Protein AF-A0A3N5S6R2-F1 (afdb_monomer_lite)

Radius of gyration: 17.36 Å; chains: 1; bounding box: 38×28×53 Å

Sequence (88 aa):
NPEQSGSTLYVSINAVRSLSILLAPFIPFSADKIWKQISLEGNIHEQNWESIGTILLKPGHKLGDIEPIFKKVDNDKIKEQVIKLNNR

Secondary structure (DSSP, 8-state):
-HHHHHHHHHHHHHHHHHHHHHHTTTSHHHHHHHHHHTT-SS-GGGS-GGGTT---PPTTPPP-----S-PPPPHHHHHHHHHHHHT-

Structure (mmCIF, N/CA/C/O backbone):
data_AF-A0A3N5S6R2-F1
#
_entry.id   AF-A0A3N5S6R2-F1
#
loop_
_atom_site.group_PDB
_atom_site.id
_atom_site.type_symbol
_atom_site.label_atom_id
_atom_site.label_alt_id
_atom_site.label_comp_id
_atom_site.label_asym_id
_atom_site.label_entity_id
_atom_site.label_seq_id
_atom_site.pdbx_PDB_ins_code
_atom_site.Cartn_x
_atom_site.Cartn_y
_atom_site.Cartn_z
_atom_site.occupancy
_atom_site.B_iso_or_equiv
_atom_site.auth_seq_id
_atom_site.auth_comp_id
_atom_site.auth_asym_id
_atom_site.auth_atom_id
_atom_site.pdbx_PDB_model_num
ATOM 1 N N . ASN A 1 1 ? 2.482 14.184 -20.454 1.00 61.78 1 ASN A N 1
ATOM 2 C CA . ASN A 1 1 ? 3.641 13.557 -21.114 1.00 61.78 1 ASN A CA 1
ATOM 3 C C . ASN A 1 1 ? 3.737 12.108 -20.627 1.00 61.78 1 ASN A C 1
ATOM 5 O O . ASN A 1 1 ? 4.135 11.918 -19.483 1.00 61.78 1 ASN A O 1
ATOM 9 N N . PRO A 1 2 ? 3.271 11.114 -21.405 1.00 75.25 2 PRO A N 1
ATOM 10 C CA . PRO A 1 2 ? 3.079 9.731 -20.938 1.00 75.25 2 PRO A CA 1
ATOM 11 C C . PRO A 1 2 ? 4.339 9.058 -20.373 1.00 75.25 2 PRO A C 1
ATOM 13 O O . PRO A 1 2 ? 4.256 8.301 -19.410 1.00 75.25 2 PRO A O 1
ATOM 16 N N . GLU A 1 3 ? 5.508 9.378 -20.927 1.00 74.38 3 GLU A N 1
ATOM 17 C CA . GLU A 1 3 ? 6.794 8.811 -20.508 1.00 74.38 3 GLU A CA 1
ATOM 18 C C . GLU A 1 3 ? 7.180 9.228 -19.077 1.00 74.38 3 GLU A C 1
ATOM 20 O O . GLU A 1 3 ? 7.564 8.400 -18.253 1.00 74.38 3 GLU A O 1
ATOM 25 N N . GLN A 1 4 ? 6.976 10.503 -18.731 1.00 78.94 4 GLN A N 1
ATOM 26 C CA . GLN A 1 4 ? 7.208 11.010 -17.373 1.00 78.94 4 GLN A CA 1
ATOM 27 C C . GLN A 1 4 ? 6.247 10.377 -16.359 1.00 78.94 4 GLN A C 1
ATOM 29 O O . GLN A 1 4 ? 6.657 10.026 -15.254 1.00 78.94 4 GLN A O 1
ATOM 34 N N . SER A 1 5 ? 4.983 10.174 -16.747 1.00 85.75 5 SER A N 1
ATOM 35 C CA . SER A 1 5 ? 3.980 9.517 -15.904 1.00 85.75 5 SER A CA 1
ATOM 36 C C . SER A 1 5 ? 4.350 8.064 -15.587 1.00 85.75 5 SER A C 1
ATOM 38 O O . SER A 1 5 ? 4.179 7.629 -14.448 1.00 85.75 5 SER A O 1
ATOM 40 N N . GLY A 1 6 ? 4.905 7.331 -16.559 1.00 90.38 6 GLY A N 1
ATOM 41 C CA . GLY A 1 6 ? 5.394 5.965 -16.356 1.00 90.38 6 GLY A CA 1
ATOM 42 C C . GLY A 1 6 ? 6.520 5.892 -15.323 1.00 90.38 6 GLY A C 1
ATOM 43 O O . GLY A 1 6 ? 6.457 5.082 -14.399 1.00 90.38 6 GLY A O 1
ATOM 44 N N . SER A 1 7 ? 7.501 6.792 -15.420 1.00 92.12 7 SER A N 1
ATOM 45 C CA . SER A 1 7 ? 8.614 6.878 -14.465 1.00 92.12 7 SER A CA 1
ATOM 46 C C . SER A 1 7 ? 8.149 7.205 -13.045 1.00 92.12 7 SER A C 1
ATOM 48 O O . SER A 1 7 ? 8.607 6.578 -12.090 1.00 92.12 7 SER A O 1
ATOM 50 N N . THR A 1 8 ? 7.204 8.138 -12.886 1.00 94.19 8 THR A N 1
ATOM 51 C CA . THR A 1 8 ? 6.638 8.457 -11.568 1.00 94.19 8 THR A CA 1
ATOM 52 C C . THR A 1 8 ? 5.954 7.241 -10.952 1.00 94.19 8 THR A C 1
ATOM 54 O O . THR A 1 8 ? 6.280 6.878 -9.825 1.00 94.19 8 THR A O 1
ATOM 57 N N . LEU A 1 9 ? 5.070 6.565 -11.693 1.00 93.25 9 LEU A N 1
ATOM 58 C CA . LEU A 1 9 ? 4.376 5.369 -11.201 1.00 93.25 9 LEU A CA 1
ATOM 59 C C . LEU A 1 9 ? 5.352 4.245 -10.831 1.00 93.25 9 LEU A C 1
ATOM 61 O O . LEU A 1 9 ? 5.187 3.596 -9.798 1.00 93.25 9 LEU A O 1
ATOM 65 N N . TYR A 1 10 ? 6.390 4.052 -11.643 1.00 93.94 10 TYR A N 1
ATOM 66 C CA . TYR A 1 10 ? 7.429 3.053 -11.413 1.00 93.94 10 TYR A CA 1
ATOM 67 C C . TYR A 1 10 ? 8.213 3.286 -10.113 1.00 93.94 10 TYR A C 1
ATOM 69 O O . TYR A 1 10 ? 8.459 2.350 -9.345 1.00 93.94 10 TYR A O 1
ATOM 77 N N . VAL A 1 11 ? 8.586 4.536 -9.836 1.00 94.69 11 VAL A N 1
ATOM 78 C CA . VAL A 1 11 ? 9.260 4.890 -8.582 1.00 94.69 11 VAL A CA 1
ATOM 79 C C . VAL A 1 11 ? 8.286 4.776 -7.411 1.00 94.69 11 VAL A C 1
ATOM 81 O O . VAL A 1 11 ? 8.634 4.199 -6.382 1.00 94.69 11 VAL A O 1
ATOM 84 N N . SER A 1 12 ? 7.048 5.253 -7.571 1.00 95.19 12 SER A N 1
ATOM 85 C CA . SER A 1 12 ? 6.024 5.189 -6.527 1.00 95.19 12 SER A CA 1
ATOM 86 C C . SER A 1 12 ? 5.721 3.757 -6.089 1.00 95.19 12 SER A C 1
ATOM 88 O O . SER A 1 12 ? 5.659 3.507 -4.890 1.00 95.19 12 SER A O 1
ATOM 90 N N . ILE A 1 13 ? 5.590 2.794 -7.008 1.00 95.25 13 ILE A N 1
ATOM 91 C CA . ILE A 1 13 ? 5.279 1.408 -6.626 1.00 95.25 13 ILE A CA 1
ATOM 92 C C . ILE A 1 13 ? 6.443 0.728 -5.886 1.00 95.25 13 ILE A C 1
ATOM 94 O O . ILE A 1 13 ? 6.227 0.016 -4.905 1.00 95.25 13 ILE A O 1
ATOM 98 N N . ASN A 1 14 ? 7.692 1.002 -6.279 1.00 95.69 14 ASN A N 1
ATOM 99 C CA . ASN A 1 14 ? 8.868 0.507 -5.555 1.00 95.69 14 ASN A CA 1
ATOM 100 C C . ASN A 1 14 ? 9.040 1.201 -4.188 1.00 95.69 14 ASN A C 1
ATOM 102 O O . ASN A 1 14 ? 9.481 0.573 -3.219 1.00 95.69 14 ASN A O 1
ATOM 106 N N . ALA A 1 15 ? 8.633 2.468 -4.068 1.00 96.31 15 ALA A N 1
ATOM 107 C CA . ALA A 1 15 ? 8.549 3.150 -2.781 1.00 96.31 15 ALA A CA 1
ATOM 108 C C . ALA A 1 15 ? 7.469 2.525 -1.883 1.00 96.31 15 ALA A C 1
ATOM 110 O O . ALA A 1 15 ? 7.726 2.293 -0.705 1.00 96.31 15 ALA A O 1
ATO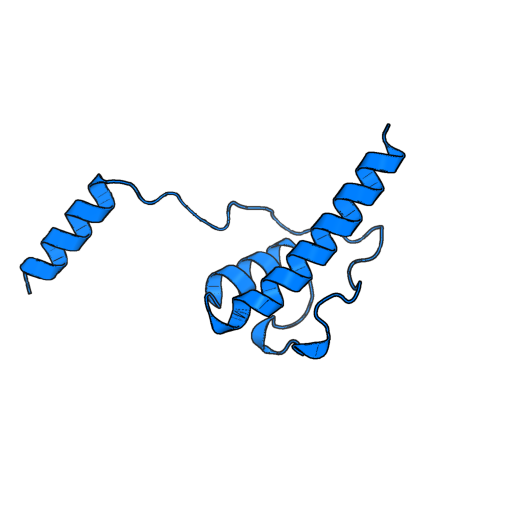M 111 N N . 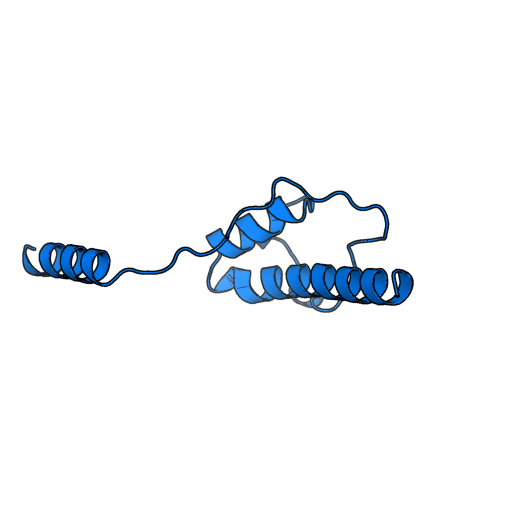VAL A 1 16 ? 6.301 2.169 -2.432 1.00 96.06 16 VAL A N 1
ATOM 112 C CA . VAL A 1 16 ? 5.234 1.454 -1.705 1.00 96.06 16 VAL A CA 1
ATOM 113 C C . VAL A 1 16 ? 5.725 0.101 -1.182 1.00 96.06 16 VAL A C 1
ATOM 115 O O . VAL A 1 16 ? 5.495 -0.198 -0.013 1.00 96.06 16 VAL A O 1
ATOM 118 N N . ARG A 1 17 ? 6.471 -0.675 -1.981 1.00 95.75 17 ARG A N 1
ATOM 119 C CA . ARG A 1 17 ? 7.148 -1.901 -1.509 1.00 95.75 17 ARG A CA 1
ATOM 120 C C . ARG A 1 17 ? 8.083 -1.621 -0.329 1.00 95.75 17 ARG A C 1
ATOM 122 O O . ARG A 1 17 ? 8.093 -2.349 0.658 1.00 95.75 17 ARG A O 1
ATOM 129 N N . SER A 1 18 ? 8.903 -0.579 -0.432 1.00 96.31 18 SER A N 1
ATOM 130 C CA . SER A 1 18 ? 9.843 -0.224 0.639 1.00 96.31 18 SER A CA 1
ATOM 131 C C . SER A 1 18 ? 9.101 0.178 1.918 1.00 96.31 18 SER A C 1
ATOM 133 O O . SER A 1 18 ? 9.455 -0.265 3.009 1.00 96.31 18 SER A O 1
ATOM 135 N N . LEU A 1 19 ? 8.024 0.956 1.780 1.00 95.94 19 LEU A N 1
ATOM 136 C CA . LEU A 1 19 ? 7.150 1.344 2.883 1.00 95.94 19 LEU A CA 1
ATOM 137 C C . LEU A 1 19 ? 6.460 0.141 3.518 1.00 95.94 19 LEU A C 1
ATOM 139 O O . LEU A 1 19 ? 6.360 0.095 4.738 1.00 95.94 19 LEU A O 1
ATOM 143 N N . SER A 1 20 ? 6.011 -0.844 2.740 1.00 95.81 20 SER A N 1
ATOM 144 C CA . SER A 1 20 ? 5.370 -2.022 3.320 1.00 95.81 20 SER A CA 1
ATOM 145 C C . SER A 1 20 ? 6.340 -2.788 4.226 1.00 95.81 20 SER A C 1
ATOM 147 O O . SER A 1 20 ? 5.947 -3.170 5.324 1.00 95.81 20 SER A O 1
ATOM 149 N N . ILE A 1 21 ? 7.608 -2.957 3.824 1.00 95.81 21 ILE A N 1
ATOM 150 C CA . ILE A 1 21 ? 8.631 -3.616 4.660 1.00 95.81 21 ILE A CA 1
ATOM 151 C C . ILE A 1 21 ? 8.907 -2.785 5.924 1.00 95.81 21 ILE A C 1
ATOM 153 O O . ILE A 1 21 ? 8.895 -3.327 7.026 1.00 95.81 21 ILE A O 1
ATOM 157 N N . LEU A 1 22 ? 9.061 -1.461 5.782 1.00 95.69 22 LEU A N 1
ATOM 158 C CA . LEU A 1 22 ? 9.248 -0.534 6.911 1.00 95.69 22 LEU A CA 1
ATOM 159 C C . LEU A 1 22 ? 8.099 -0.594 7.931 1.00 95.69 22 LEU A C 1
ATOM 161 O O . LEU A 1 22 ? 8.313 -0.465 9.136 1.00 95.69 22 LEU A O 1
ATOM 165 N N . LEU A 1 23 ? 6.870 -0.756 7.444 1.00 95.62 23 LEU A N 1
ATOM 166 C CA . LEU A 1 23 ? 5.650 -0.722 8.246 1.00 95.62 23 LEU A CA 1
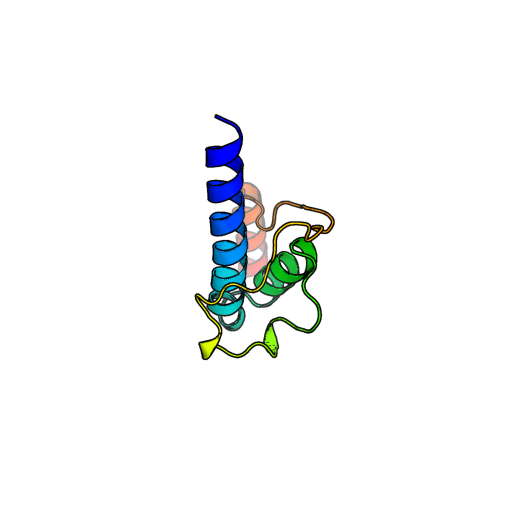ATOM 167 C C . LEU A 1 23 ? 5.273 -2.088 8.835 1.00 95.62 23 LEU A C 1
ATOM 169 O O . LEU A 1 23 ? 4.471 -2.134 9.769 1.00 95.62 23 LEU A O 1
ATOM 173 N N . ALA A 1 24 ? 5.853 -3.185 8.343 1.00 96.12 24 ALA A N 1
ATOM 174 C CA . ALA A 1 24 ? 5.569 -4.545 8.799 1.00 96.12 24 ALA A CA 1
ATOM 175 C C . ALA A 1 24 ? 5.658 -4.754 10.329 1.00 96.12 24 ALA A C 1
ATOM 177 O O . ALA A 1 24 ? 4.745 -5.387 10.862 1.00 96.12 24 ALA A O 1
ATOM 178 N N . PRO A 1 25 ? 6.656 -4.221 11.071 1.00 94.56 25 PRO A N 1
ATOM 179 C CA . PRO A 1 25 ? 6.708 -4.391 12.528 1.00 94.56 25 PRO A CA 1
ATOM 180 C C . PRO A 1 25 ? 5.661 -3.567 13.300 1.00 94.56 25 PRO A C 1
ATOM 182 O O . PRO A 1 25 ? 5.414 -3.854 14.468 1.00 94.56 25 PRO A O 1
ATOM 185 N N . PHE A 1 26 ? 5.030 -2.564 12.678 1.00 95.88 26 PHE A N 1
ATOM 186 C CA . PHE A 1 26 ? 4.068 -1.670 13.339 1.00 95.88 26 PHE A CA 1
ATOM 187 C C . PHE A 1 26 ? 2.614 -1.973 12.965 1.00 95.88 26 PHE A C 1
ATOM 189 O O . PHE A 1 26 ? 1.719 -1.897 13.805 1.00 95.88 26 PHE A O 1
ATOM 196 N N . ILE A 1 27 ? 2.366 -2.304 11.697 1.00 96.38 27 ILE A N 1
ATOM 197 C CA . ILE A 1 27 ? 1.032 -2.565 11.143 1.00 96.38 27 ILE A CA 1
ATOM 198 C C . ILE A 1 27 ? 1.045 -3.834 10.276 1.00 96.38 27 ILE A C 1
ATOM 200 O O . ILE A 1 27 ? 0.754 -3.772 9.078 1.00 96.38 27 ILE A O 1
ATOM 204 N N . PRO A 1 28 ? 1.353 -5.004 10.861 1.00 95.38 28 PRO A N 1
ATOM 205 C CA . PRO A 1 28 ? 1.662 -6.220 10.111 1.00 95.38 28 PRO A CA 1
ATOM 206 C C . PRO A 1 28 ? 0.567 -6.611 9.112 1.00 95.38 28 PRO A C 1
ATOM 208 O O . PRO A 1 28 ? 0.851 -6.895 7.953 1.00 95.38 28 PRO A O 1
ATOM 211 N N . PHE A 1 29 ? -0.700 -6.512 9.519 1.00 95.62 29 PHE A N 1
ATOM 212 C CA . PHE A 1 29 ? -1.840 -6.859 8.667 1.00 95.62 29 PHE A CA 1
ATOM 213 C C . PHE A 1 29 ? -2.029 -5.906 7.483 1.00 95.62 29 PHE A C 1
ATOM 215 O O . PHE A 1 29 ? -2.409 -6.330 6.395 1.00 95.62 29 PHE A O 1
ATOM 222 N N . SER A 1 30 ? -1.788 -4.610 7.679 1.00 96.44 30 SER A N 1
ATOM 223 C CA . SER A 1 30 ? -1.889 -3.626 6.598 1.00 96.44 30 SER A CA 1
ATOM 224 C C . SER A 1 30 ? -0.716 -3.752 5.633 1.00 96.44 30 SER A C 1
ATOM 226 O O . SER A 1 30 ? -0.903 -3.628 4.427 1.00 96.44 30 SER A O 1
ATOM 228 N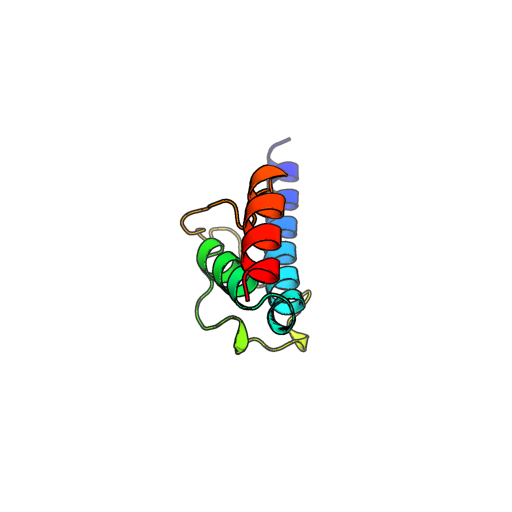 N . ALA A 1 31 ? 0.478 -4.031 6.157 1.00 96.62 31 ALA A N 1
ATOM 229 C CA . ALA A 1 31 ? 1.666 -4.281 5.357 1.00 96.62 31 ALA A CA 1
ATOM 230 C C . ALA A 1 31 ? 1.488 -5.529 4.469 1.00 96.62 31 ALA A C 1
ATOM 232 O O . ALA A 1 31 ? 1.747 -5.460 3.269 1.00 96.62 31 ALA A O 1
ATOM 233 N N . ASP A 1 32 ? 0.948 -6.622 5.019 1.00 95.44 32 ASP A N 1
ATOM 234 C CA . ASP A 1 32 ? 0.608 -7.843 4.273 1.00 95.44 32 ASP A CA 1
ATOM 235 C C . ASP A 1 32 ? -0.442 -7.589 3.177 1.00 95.44 32 ASP A C 1
ATOM 237 O O . ASP A 1 32 ? -0.294 -8.044 2.042 1.00 95.44 32 ASP A O 1
ATOM 241 N N . LYS A 1 33 ? -1.472 -6.778 3.461 1.00 95.62 33 LYS A N 1
ATOM 242 C CA . LYS A 1 33 ? -2.435 -6.354 2.431 1.00 95.62 33 LYS A CA 1
ATOM 243 C C . LYS A 1 33 ? -1.761 -5.607 1.286 1.00 95.62 33 LYS A C 1
ATOM 245 O O . LYS A 1 33 ? -2.027 -5.929 0.133 1.00 95.62 33 LYS A O 1
ATOM 250 N N . ILE A 1 34 ? -0.885 -4.643 1.585 1.00 96.12 34 ILE A N 1
ATOM 251 C CA . ILE A 1 34 ? -0.130 -3.922 0.549 1.00 96.12 34 ILE A CA 1
ATOM 252 C C . ILE A 1 34 ? 0.674 -4.919 -0.292 1.00 96.12 34 ILE A C 1
ATOM 254 O O . ILE A 1 34 ? 0.590 -4.864 -1.516 1.00 96.12 34 ILE A O 1
ATOM 258 N N . TRP A 1 35 ? 1.391 -5.850 0.350 1.00 95.62 35 TRP A N 1
ATOM 259 C CA . TRP A 1 35 ? 2.219 -6.862 -0.317 1.00 95.62 35 TRP A CA 1
ATOM 260 C C . TRP A 1 35 ? 1.434 -7.701 -1.333 1.00 95.62 35 TRP A C 1
ATOM 262 O O . TRP A 1 35 ? 1.873 -7.887 -2.470 1.00 95.62 35 TRP A O 1
ATOM 272 N N . LYS A 1 36 ? 0.229 -8.139 -0.951 1.00 94.50 36 LYS A N 1
ATOM 273 C CA . LYS A 1 36 ? -0.683 -8.896 -1.821 1.00 94.50 36 LYS A CA 1
ATOM 274 C C . LYS A 1 36 ? -1.185 -8.066 -3.000 1.00 94.50 36 LYS A C 1
ATOM 276 O O . LYS A 1 36 ? -1.172 -8.545 -4.132 1.00 94.50 36 LYS A O 1
ATOM 281 N N . GLN A 1 37 ? -1.573 -6.812 -2.761 1.00 95.56 37 GLN A N 1
ATOM 282 C CA . GLN A 1 37 ? -2.052 -5.914 -3.818 1.00 95.56 37 GLN A CA 1
ATOM 283 C C . GLN A 1 37 ? -0.972 -5.603 -4.856 1.00 95.56 37 GLN A C 1
ATOM 285 O O . GLN A 1 37 ? -1.260 -5.527 -6.049 1.00 95.56 37 GLN A O 1
ATOM 290 N N . ILE A 1 38 ? 0.288 -5.486 -4.431 1.00 94.81 38 ILE A N 1
ATOM 291 C CA . ILE A 1 38 ? 1.414 -5.324 -5.358 1.00 94.81 38 ILE A CA 1
ATOM 292 C C . ILE A 1 38 ? 1.891 -6.649 -5.969 1.00 94.81 38 ILE A C 1
ATOM 294 O O . ILE A 1 38 ? 2.844 -6.636 -6.741 1.00 94.81 38 ILE A O 1
ATOM 298 N N . SER A 1 39 ? 1.218 -7.769 -5.673 1.00 94.50 39 SER A N 1
ATOM 299 C CA . SER A 1 39 ? 1.474 -9.108 -6.230 1.00 94.50 39 SER A CA 1
ATOM 300 C C . SER A 1 39 ? 2.934 -9.540 -6.143 1.00 94.50 39 SER A C 1
ATOM 302 O O . SER A 1 39 ? 3.506 -10.050 -7.105 1.00 94.50 39 SER A O 1
ATOM 304 N N . LEU A 1 40 ? 3.551 -9.308 -4.986 1.00 90.88 40 LEU A N 1
ATOM 305 C CA . LEU A 1 40 ? 4.857 -9.877 -4.688 1.00 90.88 40 LEU A CA 1
ATOM 306 C C . LEU A 1 40 ? 4.694 -11.262 -4.067 1.00 90.88 40 LEU A C 1
ATOM 308 O O . LEU A 1 40 ? 3.800 -11.503 -3.257 1.00 90.88 40 LEU A O 1
ATOM 312 N N . GLU A 1 41 ? 5.577 -12.171 -4.463 1.00 88.12 41 GLU A N 1
ATOM 313 C CA . GLU A 1 41 ? 5.630 -13.515 -3.904 1.00 88.12 41 GLU A CA 1
ATOM 314 C C . GLU A 1 41 ? 6.208 -13.508 -2.482 1.00 88.12 41 GLU A C 1
ATOM 316 O O . GLU A 1 41 ? 6.884 -12.567 -2.050 1.00 88.12 41 GLU A O 1
ATOM 321 N N . GLY A 1 42 ? 5.944 -14.591 -1.754 1.00 88.12 42 GLY A N 1
ATOM 322 C CA . GLY A 1 42 ? 6.428 -14.784 -0.392 1.00 88.12 42 GLY A CA 1
ATOM 323 C C . GLY A 1 42 ? 5.676 -13.967 0.657 1.00 88.12 42 GLY A C 1
ATOM 324 O O . GLY A 1 42 ? 4.643 -13.347 0.3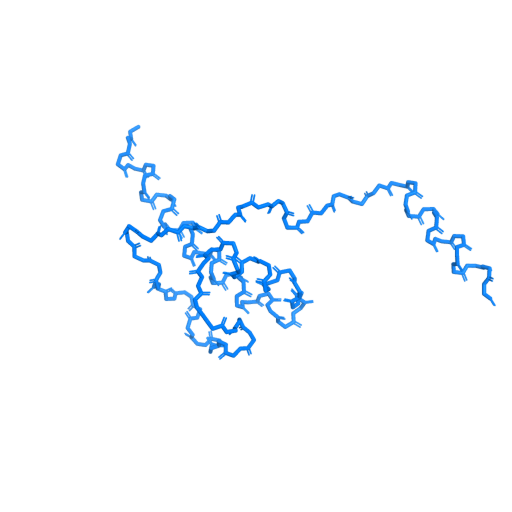96 1.00 88.12 42 GLY A O 1
ATOM 325 N N . ASN A 1 43 ? 6.202 -14.003 1.878 1.00 90.19 43 ASN A N 1
ATOM 326 C CA . ASN A 1 43 ? 5.634 -13.315 3.026 1.00 90.19 43 ASN A CA 1
ATOM 327 C C . ASN A 1 43 ? 6.396 -12.013 3.295 1.00 90.19 43 ASN A C 1
ATOM 329 O O . ASN A 1 43 ? 7.629 -11.998 3.339 1.00 90.19 43 ASN A O 1
ATOM 333 N N . ILE A 1 44 ? 5.667 -10.919 3.522 1.00 93.12 44 ILE A N 1
ATOM 334 C CA . ILE A 1 44 ? 6.273 -9.634 3.872 1.00 93.12 44 ILE A CA 1
ATOM 335 C C . ILE A 1 44 ? 7.066 -9.686 5.187 1.00 93.12 44 ILE A C 1
ATOM 337 O O . ILE A 1 44 ? 8.066 -8.990 5.342 1.00 93.12 44 ILE A O 1
ATOM 341 N N . HIS A 1 45 ? 6.648 -10.530 6.127 1.00 90.69 45 HIS A N 1
ATOM 342 C CA . HIS A 1 45 ? 7.285 -10.671 7.436 1.00 90.69 45 HIS A CA 1
ATOM 343 C C . HIS A 1 45 ? 8.622 -11.416 7.380 1.00 90.69 45 HIS A C 1
ATOM 345 O O . HIS A 1 45 ? 9.380 -11.379 8.343 1.00 90.69 45 HIS A O 1
ATOM 351 N N . GLU A 1 46 ? 8.922 -12.057 6.251 1.00 92.25 46 GLU A N 1
ATOM 352 C CA . GLU A 1 46 ? 10.190 -12.744 5.990 1.00 92.25 46 GLU A CA 1
ATOM 353 C C . GLU A 1 46 ? 11.160 -11.867 5.182 1.00 92.25 46 GLU A C 1
ATOM 355 O O . GLU A 1 46 ? 12.280 -12.280 4.883 1.00 92.25 46 GLU A O 1
ATOM 360 N N . GLN A 1 47 ? 10.748 -10.651 4.805 1.00 92.06 47 GLN A N 1
ATOM 361 C CA . GLN A 1 47 ? 11.576 -9.764 3.995 1.00 92.06 47 GLN A CA 1
ATOM 362 C C . GLN A 1 47 ? 12.704 -9.155 4.821 1.00 92.06 47 GLN A C 1
ATOM 364 O O . GLN A 1 47 ? 12.496 -8.644 5.922 1.00 92.06 47 GLN A O 1
ATOM 369 N N . ASN A 1 48 ? 13.906 -9.148 4.244 1.00 90.06 48 ASN A N 1
ATOM 370 C CA . ASN A 1 48 ? 15.052 -8.505 4.868 1.00 90.06 48 ASN A CA 1
ATOM 371 C C . ASN A 1 48 ? 14.872 -6.979 4.860 1.00 90.06 48 ASN A C 1
ATOM 373 O O . ASN A 1 48 ? 14.657 -6.369 3.806 1.00 90.06 48 ASN A O 1
ATOM 377 N N . TRP A 1 49 ? 15.029 -6.369 6.032 1.00 91.00 49 TRP A N 1
ATOM 378 C CA . TRP A 1 49 ? 15.029 -4.923 6.225 1.00 91.00 49 TRP A CA 1
ATOM 379 C C . TRP A 1 49 ? 16.090 -4.213 5.373 1.00 91.00 49 TRP A C 1
ATOM 381 O O . TRP A 1 49 ? 15.835 -3.148 4.822 1.00 91.00 49 TRP A O 1
ATOM 391 N N . GLU A 1 50 ? 17.255 -4.825 5.161 1.00 92.00 50 GLU A N 1
ATOM 392 C CA . GLU A 1 50 ? 18.313 -4.254 4.313 1.00 92.00 50 GLU A CA 1
ATOM 393 C C . GLU A 1 50 ? 17.908 -4.141 2.834 1.00 92.00 50 GLU A C 1
ATOM 395 O O . GLU A 1 50 ? 18.528 -3.405 2.072 1.00 92.00 50 GLU A O 1
ATOM 400 N N . SER A 1 51 ? 16.838 -4.828 2.411 1.00 90.75 51 SER A N 1
ATOM 401 C CA . SER A 1 51 ? 16.311 -4.720 1.046 1.00 90.75 51 SER A CA 1
ATOM 402 C C . SER A 1 51 ? 15.446 -3.472 0.815 1.00 90.75 51 SER A C 1
ATOM 404 O O . SER A 1 51 ? 14.994 -3.236 -0.312 1.00 90.75 51 SER A O 1
ATOM 406 N N . ILE A 1 52 ? 15.193 -2.663 1.847 1.00 92.94 52 ILE A N 1
ATOM 407 C CA . ILE A 1 52 ? 14.470 -1.391 1.730 1.00 92.94 52 ILE A CA 1
ATOM 408 C C . ILE A 1 52 ? 15.242 -0.435 0.810 1.00 92.94 52 ILE A C 1
ATOM 410 O O . ILE A 1 52 ? 16.461 -0.321 0.883 1.00 92.94 52 ILE A O 1
ATOM 414 N N . GLY A 1 53 ? 14.530 0.258 -0.083 1.00 91.12 53 GLY A N 1
ATOM 415 C CA . GLY A 1 53 ? 15.137 1.175 -1.054 1.00 91.12 53 GLY A CA 1
ATOM 416 C C . GLY A 1 53 ? 15.710 0.489 -2.297 1.00 91.12 53 GLY A C 1
ATOM 417 O O . GLY A 1 53 ? 16.088 1.171 -3.248 1.00 91.12 53 GLY A O 1
ATOM 418 N N . THR A 1 54 ? 15.720 -0.847 -2.343 1.00 92.31 54 THR A N 1
ATOM 419 C CA . THR A 1 54 ? 16.055 -1.589 -3.564 1.00 92.31 54 THR A CA 1
ATOM 420 C C . THR A 1 54 ? 14.861 -1.666 -4.513 1.00 92.31 54 THR A C 1
ATOM 422 O O . THR A 1 54 ? 13.697 -1.758 -4.103 1.00 92.31 54 THR A O 1
ATOM 425 N N . ILE A 1 55 ? 15.162 -1.654 -5.809 1.00 91.50 55 ILE A N 1
ATOM 426 C CA . ILE A 1 55 ? 14.173 -1.852 -6.865 1.00 91.50 55 ILE A CA 1
ATOM 427 C C . ILE A 1 55 ? 13.986 -3.353 -7.079 1.00 91.50 55 ILE A C 1
ATOM 429 O O . ILE A 1 55 ? 14.937 -4.058 -7.414 1.00 91.50 55 ILE A O 1
ATOM 433 N N . LEU A 1 56 ? 12.745 -3.817 -6.932 1.00 90.12 56 LEU A N 1
ATOM 434 C CA . LEU A 1 56 ? 12.368 -5.209 -7.190 1.00 90.12 56 LEU A CA 1
ATOM 435 C C . LEU A 1 56 ? 11.320 -5.311 -8.300 1.00 90.12 56 LEU A C 1
ATOM 437 O O . LEU A 1 56 ? 11.431 -6.176 -9.168 1.00 90.12 56 LEU A O 1
ATOM 441 N N . LEU A 1 57 ? 10.322 -4.419 -8.296 1.00 91.12 57 LEU A N 1
ATOM 442 C CA . LEU A 1 57 ? 9.274 -4.423 -9.311 1.00 91.12 57 LEU A CA 1
ATOM 443 C C . LEU A 1 57 ? 9.839 -3.874 -10.615 1.00 91.12 57 LEU A C 1
ATOM 445 O O . LEU A 1 57 ? 10.246 -2.713 -10.675 1.00 91.12 57 LEU A O 1
ATOM 449 N N . LYS A 1 58 ? 9.848 -4.714 -11.651 1.00 91.62 58 LYS A N 1
ATOM 450 C CA . LYS A 1 58 ? 10.318 -4.371 -12.998 1.00 91.62 58 LYS A CA 1
ATOM 451 C C . LYS A 1 58 ? 9.148 -3.946 -13.896 1.00 91.62 58 LYS A C 1
ATOM 453 O O . LYS A 1 58 ? 8.007 -4.335 -13.639 1.00 91.62 58 LYS A O 1
ATOM 458 N N . PRO A 1 59 ? 9.403 -3.173 -14.968 1.00 91.81 59 PRO A N 1
ATOM 459 C CA . PRO A 1 59 ? 8.378 -2.867 -15.962 1.00 91.81 59 PRO A CA 1
ATOM 460 C C . PRO A 1 59 ? 7.710 -4.141 -16.500 1.00 91.81 59 PRO A C 1
ATOM 462 O O . PRO A 1 59 ? 8.383 -5.140 -16.746 1.00 91.81 59 PRO A O 1
ATOM 465 N N . GLY A 1 60 ? 6.387 -4.105 -16.670 1.00 89.62 60 GLY A N 1
ATOM 466 C CA . GLY A 1 60 ? 5.589 -5.270 -17.070 1.00 89.62 60 GLY A CA 1
ATOM 467 C C . GLY A 1 60 ? 5.074 -6.128 -15.907 1.00 89.62 60 GLY A C 1
ATOM 468 O O . GLY A 1 60 ? 4.273 -7.031 -16.145 1.00 89.62 60 GLY A O 1
ATOM 469 N N . HIS A 1 61 ? 5.469 -5.832 -14.662 1.00 92.81 61 HIS A N 1
ATOM 470 C CA . HIS A 1 61 ? 4.885 -6.449 -13.469 1.00 92.81 61 HIS A CA 1
ATOM 471 C C . HIS A 1 61 ? 3.385 -6.154 -13.374 1.00 92.81 61 HIS A C 1
ATOM 473 O O . HIS A 1 61 ? 2.964 -5.000 -13.479 1.00 92.81 61 HIS A O 1
ATOM 479 N N . LYS A 1 62 ? 2.579 -7.197 -13.163 1.00 93.00 62 LYS A N 1
ATOM 480 C CA . LYS A 1 62 ? 1.130 -7.068 -12.993 1.00 93.00 62 LYS A CA 1
ATOM 481 C C . LYS A 1 62 ? 0.798 -6.964 -11.512 1.00 93.00 62 LYS A C 1
ATOM 483 O O . LYS A 1 62 ? 1.246 -7.783 -10.720 1.00 93.00 62 LYS A O 1
ATOM 488 N N . LEU A 1 63 ? 0.015 -5.950 -11.167 1.00 93.38 63 LEU A N 1
ATOM 489 C CA . LEU A 1 63 ? -0.542 -5.800 -9.828 1.00 93.38 63 LEU A CA 1
ATOM 490 C C . LEU A 1 63 ? -1.749 -6.728 -9.650 1.00 93.38 63 LEU A C 1
ATOM 492 O O . LEU A 1 63 ? -2.332 -7.192 -10.634 1.00 93.38 63 LEU A O 1
ATOM 496 N N . GLY A 1 64 ? -2.108 -6.963 -8.394 1.00 91.81 64 GLY A N 1
ATOM 497 C CA . GLY A 1 64 ? -3.290 -7.721 -8.013 1.00 91.81 64 GLY A CA 1
ATOM 498 C C . GLY A 1 64 ? -4.508 -6.816 -7.890 1.00 91.81 64 GLY A C 1
ATOM 499 O O . GLY A 1 64 ? -4.545 -5.705 -8.424 1.00 91.81 64 GLY A O 1
ATOM 500 N N . ASP A 1 65 ? -5.498 -7.281 -7.136 1.00 93.75 65 ASP A N 1
ATOM 501 C CA . ASP A 1 65 ? -6.716 -6.517 -6.889 1.00 93.75 65 ASP A CA 1
ATOM 502 C C . ASP A 1 65 ? -6.444 -5.364 -5.918 1.00 93.75 65 ASP A C 1
ATOM 504 O O . ASP A 1 65 ? -6.162 -5.576 -4.739 1.00 93.75 65 ASP A O 1
ATOM 508 N N . ILE A 1 66 ? -6.517 -4.130 -6.420 1.00 94.44 66 ILE A N 1
ATOM 509 C CA . ILE A 1 66 ? -6.249 -2.927 -5.629 1.00 94.44 66 ILE A CA 1
ATOM 510 C C . ILE A 1 66 ? -7.488 -2.531 -4.821 1.00 94.44 66 ILE A C 1
ATOM 512 O O . ILE A 1 66 ? -8.560 -2.297 -5.379 1.00 94.44 66 ILE A O 1
ATOM 516 N N . GLU A 1 67 ? -7.322 -2.371 -3.509 1.00 94.50 67 GLU A N 1
ATOM 517 C CA . GLU A 1 67 ? -8.371 -1.923 -2.589 1.00 94.50 67 GLU A CA 1
ATOM 518 C C . GLU A 1 67 ? -7.833 -0.920 -1.548 1.00 94.50 67 GLU A C 1
ATOM 520 O O . GLU A 1 67 ? -6.657 -0.971 -1.170 1.00 94.50 67 GLU A O 1
ATOM 525 N N . PRO A 1 68 ? -8.669 -0.008 -1.017 1.00 94.88 68 PRO A N 1
ATOM 526 C CA . PRO A 1 68 ? -8.250 0.894 0.052 1.00 94.88 68 PRO A CA 1
ATOM 527 C C . PRO A 1 68 ? -7.758 0.142 1.302 1.00 94.88 68 PRO A C 1
ATOM 529 O O . PRO A 1 68 ? -8.520 -0.576 1.951 1.00 94.88 68 PRO A O 1
ATOM 532 N N . ILE A 1 69 ? -6.495 0.361 1.687 1.00 95.31 69 ILE A N 1
ATOM 533 C CA . ILE A 1 69 ? -5.875 -0.289 2.859 1.00 95.31 69 ILE A CA 1
ATOM 534 C C . ILE A 1 69 ? -6.502 0.187 4.174 1.00 95.31 69 ILE A C 1
ATOM 536 O O . ILE A 1 69 ? -6.756 -0.610 5.080 1.00 95.31 69 ILE A O 1
ATOM 540 N N . PHE A 1 70 ? -6.757 1.492 4.280 1.00 93.62 70 PHE A N 1
ATOM 541 C CA . PHE A 1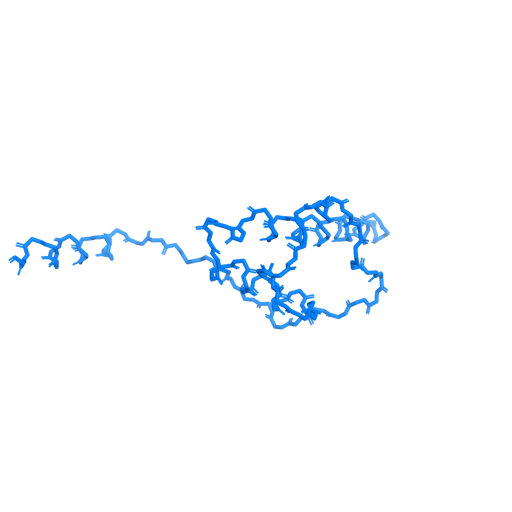 70 ? -7.247 2.130 5.497 1.00 93.62 70 PHE A CA 1
ATOM 542 C C . PHE A 1 70 ? -8.647 2.691 5.288 1.00 93.62 70 PHE A C 1
ATOM 544 O O . PHE A 1 70 ? -8.941 3.328 4.277 1.00 93.62 70 PHE A O 1
ATOM 551 N N . LYS A 1 71 ? -9.507 2.484 6.286 1.00 92.50 71 LYS A N 1
ATOM 552 C CA . LYS A 1 71 ? -10.832 3.099 6.353 1.00 92.50 71 LYS A CA 1
ATOM 553 C C . LYS A 1 71 ? -10.780 4.278 7.313 1.00 92.50 71 LYS A C 1
ATOM 555 O O . LYS A 1 71 ? -10.108 4.215 8.341 1.00 92.50 71 LYS A O 1
ATOM 560 N N . LYS A 1 72 ? -11.525 5.334 6.992 1.00 91.88 72 LYS A N 1
ATOM 561 C CA . LYS A 1 72 ? -11.716 6.461 7.904 1.00 91.88 72 LYS A CA 1
ATOM 562 C C . LYS A 1 72 ? -12.381 5.971 9.195 1.00 91.88 72 LYS A C 1
ATOM 564 O O . LYS A 1 72 ? -13.285 5.133 9.162 1.00 91.88 72 LYS A O 1
ATOM 569 N N . VAL A 1 73 ? -11.923 6.506 10.321 1.00 90.62 73 VAL A N 1
ATOM 570 C CA . VAL A 1 73 ? -12.575 6.309 11.615 1.00 90.62 73 VAL A CA 1
ATOM 571 C C . VAL A 1 73 ? -13.633 7.396 11.787 1.00 90.62 73 VAL A C 1
ATOM 573 O O . VAL A 1 73 ? -13.322 8.585 11.729 1.00 90.62 73 VAL A O 1
ATOM 576 N N . ASP A 1 74 ? -14.884 6.978 11.969 1.00 92.12 74 ASP A N 1
ATOM 577 C CA . ASP A 1 74 ? -16.029 7.877 12.128 1.00 92.12 74 ASP A CA 1
ATOM 578 C C . ASP A 1 74 ? -16.301 8.158 13.609 1.00 92.12 74 ASP A C 1
ATOM 580 O O . ASP A 1 74 ? -16.135 7.276 14.455 1.00 92.12 74 ASP A O 1
ATOM 584 N N . ASN A 1 75 ? -16.779 9.365 13.923 1.00 92.00 75 ASN A N 1
ATOM 585 C CA . ASN A 1 75 ? -17.064 9.774 15.303 1.00 92.00 75 ASN A CA 1
ATOM 586 C C . ASN A 1 75 ? -18.064 8.845 16.003 1.00 92.00 75 ASN A C 1
ATOM 588 O O . ASN A 1 75 ? -17.926 8.584 17.196 1.00 92.00 75 ASN A O 1
ATOM 592 N N . ASP A 1 76 ? -19.042 8.314 15.272 1.00 91.06 76 ASP A N 1
ATOM 593 C CA . ASP A 1 76 ? -20.042 7.413 15.848 1.00 91.06 76 ASP A CA 1
ATOM 594 C C . ASP A 1 76 ? -19.429 6.062 16.232 1.00 91.06 76 ASP A C 1
ATOM 596 O O . ASP A 1 76 ? -19.665 5.576 17.336 1.00 91.06 76 ASP A O 1
ATOM 600 N N . LYS A 1 77 ? -18.514 5.528 15.410 1.00 89.00 77 LYS A N 1
ATOM 601 C CA . LYS A 1 77 ? -17.743 4.323 15.761 1.00 89.00 77 LYS A CA 1
ATOM 602 C C . LYS A 1 77 ? -16.891 4.543 17.005 1.00 89.00 77 LYS A C 1
ATOM 604 O O . LYS A 1 77 ? -16.774 3.638 17.821 1.00 89.00 77 LYS A O 1
ATOM 609 N N . ILE A 1 78 ? -16.302 5.730 17.169 1.00 90.00 78 ILE A N 1
ATOM 610 C CA . ILE A 1 78 ? -15.531 6.059 18.377 1.00 90.00 78 ILE A CA 1
ATOM 611 C C . ILE A 1 78 ? -16.443 5.995 19.607 1.00 90.00 78 ILE A C 1
ATOM 613 O O . ILE A 1 78 ? -16.109 5.315 20.577 1.00 90.00 78 ILE A O 1
ATOM 617 N N . LYS A 1 79 ? -17.617 6.640 19.554 1.00 91.50 79 LYS A N 1
ATOM 618 C CA . LYS A 1 79 ? -18.597 6.624 20.653 1.00 91.50 79 LYS A CA 1
ATOM 619 C C . LYS A 1 79 ? -19.039 5.203 21.004 1.00 91.50 79 LYS A C 1
ATOM 621 O O . LYS A 1 79 ? -19.068 4.856 22.181 1.00 91.50 79 LYS A O 1
ATOM 626 N N . GLU A 1 80 ? -19.327 4.370 20.004 1.00 91.88 80 GLU A N 1
ATOM 627 C CA . GLU A 1 80 ? -19.685 2.962 20.213 1.00 91.88 80 GLU A CA 1
ATOM 628 C C . GLU A 1 80 ? -18.602 2.188 20.975 1.00 91.88 80 GLU A C 1
ATOM 630 O O . GLU A 1 80 ? -18.915 1.435 21.898 1.00 91.88 80 GLU A O 1
ATOM 635 N N . GLN A 1 81 ? -17.325 2.366 20.616 1.00 90.81 81 GLN A N 1
ATOM 636 C CA . GLN A 1 81 ? -16.224 1.685 21.305 1.00 90.81 81 GLN A CA 1
ATOM 637 C C . GLN A 1 81 ? -16.033 2.198 22.739 1.00 90.81 81 GLN A C 1
ATOM 639 O O . GLN A 1 81 ? -15.779 1.397 23.635 1.00 90.81 81 GLN A O 1
ATOM 644 N N . VAL A 1 82 ? -16.220 3.501 22.984 1.00 92.62 82 VAL A N 1
ATOM 645 C CA . VAL A 1 82 ? -16.168 4.083 24.340 1.00 92.62 82 VAL A CA 1
ATOM 646 C C . VAL A 1 82 ? -17.264 3.500 25.235 1.00 92.62 82 VAL A C 1
ATOM 648 O O . VAL A 1 82 ? -16.980 3.086 26.357 1.00 92.62 82 VAL A O 1
ATOM 651 N N . ILE A 1 83 ? -18.501 3.395 24.735 1.00 93.38 83 ILE A N 1
ATOM 652 C CA . ILE A 1 83 ? -19.616 2.793 25.485 1.00 93.38 83 ILE A CA 1
ATOM 653 C C . ILE A 1 83 ? -19.304 1.331 25.842 1.00 93.38 83 ILE A C 1
ATOM 655 O O . ILE A 1 83 ? -19.534 0.914 26.975 1.00 93.38 83 ILE A O 1
ATOM 659 N N . LYS A 1 84 ? -18.730 0.554 24.911 1.00 92.69 84 LYS A N 1
ATOM 660 C CA . LYS A 1 84 ? -18.338 -0.845 25.165 1.00 92.69 84 LYS A CA 1
ATOM 661 C C . LYS A 1 84 ? -17.270 -0.991 26.249 1.00 92.69 84 LYS A C 1
ATOM 663 O O . LYS A 1 84 ? -17.306 -1.970 26.985 1.00 92.69 84 LYS A O 1
ATOM 668 N N . LEU A 1 85 ? -16.320 -0.058 26.328 1.00 91.75 85 LEU A N 1
ATOM 669 C CA . LEU A 1 85 ? -15.260 -0.085 27.339 1.00 91.75 85 LEU A CA 1
ATOM 670 C C . LEU A 1 85 ? -15.773 0.295 28.733 1.00 91.75 85 LEU A C 1
ATOM 672 O O . LEU A 1 85 ? -15.328 -0.304 29.702 1.00 91.75 85 LEU A O 1
ATOM 676 N N . ASN A 1 86 ? -16.714 1.239 28.826 1.00 88.06 86 ASN A N 1
ATOM 677 C CA . ASN A 1 86 ? -17.287 1.681 30.104 1.00 88.06 86 ASN A CA 1
ATOM 678 C C . ASN A 1 86 ? -18.317 0.703 30.695 1.00 88.06 86 ASN A C 1
ATOM 680 O O . ASN A 1 86 ? -18.618 0.786 31.879 1.00 88.06 86 ASN A O 1
ATOM 684 N N . ASN A 1 87 ? -18.866 -0.202 29.880 1.00 77.00 87 ASN A N 1
ATOM 685 C CA . ASN A 1 87 ? -19.815 -1.234 30.314 1.00 77.00 87 ASN A CA 1
ATOM 686 C C . ASN A 1 87 ? -19.126 -2.564 30.699 1.00 77.00 87 ASN A C 1
ATOM 688 O O . ASN A 1 87 ? -19.785 -3.606 30.725 1.00 77.00 87 ASN A O 1
ATOM 692 N N . ARG A 1 88 ? -17.809 -2.543 30.941 1.00 55.94 88 ARG A N 1
ATOM 693 C CA . ARG A 1 88 ? -17.033 -3.634 31.551 1.00 55.94 88 ARG A CA 1
ATOM 694 C C . ARG A 1 88 ? -16.808 -3.353 33.027 1.00 55.94 88 ARG A C 1
ATOM 696 O O . ARG A 1 88 ? -16.807 -4.346 33.783 1.00 55.94 88 ARG A O 1
#

Foldseek 3Di:
DVVVVVVVVQVVLLLLLLVLLVCCVPCVVLSQVSCQQQPDDDHSVPDDNVCRPPRDDDPPRDGDDDDDSDDDDDPVNVVVVVVVVVVD

pLDDT: mean 91.56, std 6.54, range [55.94, 96.62]